Protein AF-A0AAV9VD26-F1 (afdb_monomer_lite)

Sequence (133 aa):
MCPRANNPGLKRYFDVDMMSDLLELQDVMSEESLRNPDIFDADGDICLFVMKKGSASGLTVGRANGIFSYVREYFCNNTHHTSKEWAILNYGCDSRNVCEDNAFFESSDSGFIIIDRNGRIGGLLTGAAGKSA

Organism: NCBI:txid3140254

Secondary structure (DSSP, 8-state):
-------HHHHHHT---TTSS-PPP-EE--HHHHHS--EE-TTS-EEEEEEEEETTTEEEEEEEEEEEEEEE---TTS---EEEEEEEEE----TTS--SS--S--TT-TTPEEE-TTSEEEEE---------

Foldseek 3Di:
DDPDDPDCVVVVQLPPVVVPVDADADAADDLCCLQFPPDADPVRDRWFKKWWQFPPLGIFIWTKDNDWDWDFDDDPVPDTDTDTDIDTATDDDDPPDDDQPNGSDDPRQFQIFMAGSNNHTHDGHHDDDDDDD

Structure (mmCIF, N/CA/C/O backbone):
data_AF-A0AAV9VD26-F1
#
_entry.id   AF-A0AAV9VD26-F1
#
loop_
_atom_site.group_PDB
_atom_site.id
_atom_site.type_symbol
_atom_site.label_atom_id
_atom_site.label_alt_id
_atom_site.label_comp_id
_atom_site.label_asym_id
_atom_site.label_entity_id
_atom_site.label_seq_id
_atom_site.pdbx_PDB_ins_code
_atom_site.Cartn_x
_atom_site.Cartn_y
_atom_site.Cartn_z
_atom_site.occupancy
_atom_site.B_iso_or_equiv
_atom_site.auth_seq_id
_atom_site.auth_comp_id
_atom_site.auth_asym_id
_atom_site.auth_atom_id
_atom_site.pdbx_PDB_model_num
ATOM 1 N N . MET A 1 1 ? -3.084 -32.990 4.018 1.00 30.16 1 MET A N 1
ATOM 2 C CA . MET A 1 1 ? -3.414 -31.714 3.349 1.00 30.16 1 MET A CA 1
ATOM 3 C C . MET A 1 1 ? -4.926 -31.589 3.319 1.00 30.16 1 MET A C 1
ATOM 5 O O . MET A 1 1 ? -5.566 -32.402 2.667 1.00 30.16 1 MET A O 1
ATOM 9 N N . CYS A 1 2 ? -5.498 -30.664 4.089 1.00 26.03 2 CYS A N 1
ATOM 10 C CA . CYS A 1 2 ? -6.931 -30.379 4.023 1.00 26.03 2 CYS A CA 1
ATOM 11 C C . CYS A 1 2 ? -7.192 -29.443 2.833 1.00 26.03 2 CYS A C 1
ATOM 13 O O . CYS A 1 2 ? -6.423 -28.496 2.656 1.00 26.03 2 CYS A O 1
ATOM 15 N N . PRO A 1 3 ? -8.232 -29.675 2.016 1.00 29.66 3 PRO A N 1
ATOM 16 C CA . PRO A 1 3 ? -8.571 -28.763 0.935 1.00 29.66 3 PRO A CA 1
ATOM 17 C C . PRO A 1 3 ? -9.045 -27.441 1.548 1.00 29.66 3 PRO A C 1
ATOM 19 O O . PRO A 1 3 ? -10.004 -27.417 2.321 1.00 29.66 3 PRO A O 1
ATOM 22 N N . ARG A 1 4 ? -8.334 -26.346 1.251 1.00 40.81 4 ARG A N 1
ATOM 23 C CA . ARG A 1 4 ? -8.706 -25.000 1.699 1.00 40.81 4 ARG A CA 1
ATOM 24 C C . ARG A 1 4 ? -10.011 -24.639 0.991 1.00 40.81 4 ARG A C 1
ATOM 26 O O . ARG A 1 4 ? -10.056 -24.568 -0.235 1.00 40.81 4 ARG A O 1
ATOM 33 N N . ALA A 1 5 ? -11.082 -24.535 1.771 1.00 36.66 5 ALA A N 1
ATOM 34 C CA . ALA A 1 5 ? -12.418 -24.252 1.275 1.00 36.66 5 ALA A CA 1
ATOM 35 C C . ALA A 1 5 ? -12.425 -22.947 0.466 1.00 36.66 5 ALA A C 1
ATOM 37 O O . ALA A 1 5 ? -11.761 -21.980 0.844 1.00 36.66 5 ALA A O 1
ATOM 38 N N . ASN A 1 6 ? -13.218 -22.918 -0.613 1.00 43.78 6 ASN A N 1
ATOM 39 C CA . ASN A 1 6 ? -13.690 -21.672 -1.219 1.00 43.78 6 ASN A CA 1
ATOM 40 C C . ASN A 1 6 ? -14.080 -20.719 -0.091 1.00 43.78 6 ASN A C 1
ATOM 42 O O . ASN A 1 6 ? -14.900 -21.097 0.743 1.00 43.78 6 ASN A O 1
ATOM 46 N N . ASN A 1 7 ? -13.461 -19.540 -0.036 1.00 44.03 7 ASN A N 1
ATOM 47 C CA . ASN A 1 7 ? -13.562 -18.654 1.116 1.00 44.03 7 ASN A CA 1
ATOM 48 C C . ASN A 1 7 ? -14.560 -17.517 0.823 1.00 44.03 7 ASN A C 1
ATOM 50 O O . ASN A 1 7 ? -14.164 -16.455 0.335 1.00 44.03 7 ASN A O 1
ATOM 54 N N . PRO A 1 8 ? -15.874 -17.709 1.068 1.00 40.28 8 PRO A N 1
ATOM 55 C CA . PRO A 1 8 ? -16.907 -16.711 0.778 1.00 40.28 8 PRO A CA 1
ATOM 56 C C . PRO A 1 8 ? -16.751 -15.417 1.593 1.00 40.28 8 PRO A C 1
ATOM 58 O O . PRO A 1 8 ? -17.408 -14.427 1.276 1.00 40.28 8 PRO A O 1
ATOM 61 N N . GLY A 1 9 ? -15.885 -15.402 2.615 1.00 39.47 9 GLY A N 1
ATOM 62 C CA . GLY A 1 9 ? -15.574 -14.213 3.409 1.00 39.47 9 GLY A CA 1
ATOM 63 C C . GLY A 1 9 ? -14.919 -13.090 2.601 1.00 39.47 9 GLY A C 1
ATOM 64 O O . GLY A 1 9 ? -15.234 -11.927 2.832 1.00 39.47 9 GLY A O 1
ATOM 65 N N . LEU A 1 10 ? -14.099 -13.419 1.593 1.00 44.16 10 LEU A N 1
ATOM 66 C CA . LEU A 1 10 ? -13.410 -12.413 0.772 1.00 44.16 10 LEU A CA 1
ATOM 67 C C . LEU A 1 10 ? -14.389 -11.581 -0.064 1.00 44.16 10 LEU A C 1
ATOM 69 O O . LEU A 1 10 ? -14.268 -10.362 -0.142 1.00 44.16 10 LEU A O 1
ATOM 73 N N . LYS A 1 11 ? -15.405 -12.246 -0.630 1.00 42.41 11 LYS A N 1
ATOM 74 C CA . LYS A 1 11 ? -16.462 -11.601 -1.420 1.00 42.41 11 LYS A CA 1
ATOM 75 C C . LYS A 1 11 ? -17.297 -10.618 -0.599 1.00 42.41 11 LYS A C 1
ATOM 77 O O . LYS A 1 11 ? -17.760 -9.637 -1.150 1.00 42.41 11 LYS A O 1
ATOM 82 N N . ARG A 1 12 ? -17.479 -10.878 0.700 1.00 45.56 12 ARG A N 1
ATOM 83 C CA . ARG A 1 12 ? -18.220 -9.988 1.610 1.00 45.56 12 ARG A CA 1
ATOM 84 C C . ARG A 1 12 ? -17.366 -8.855 2.170 1.00 45.56 12 ARG A C 1
ATOM 86 O O . ARG A 1 12 ? -17.898 -7.809 2.512 1.00 45.56 12 ARG A O 1
ATOM 93 N N . TYR A 1 13 ? -16.058 -9.069 2.306 1.00 49.84 13 TYR A N 1
ATOM 94 C CA . TYR A 1 13 ? -15.153 -8.076 2.883 1.00 49.84 13 TYR A CA 1
ATOM 95 C C . TYR A 1 13 ? -14.859 -6.912 1.924 1.00 49.84 13 TYR A C 1
ATOM 97 O O . TYR A 1 13 ? -14.684 -5.777 2.367 1.00 49.84 13 TYR A O 1
ATOM 105 N N . PHE A 1 14 ? -14.857 -7.201 0.622 1.00 53.97 14 PHE A N 1
ATOM 106 C CA . PHE A 1 14 ? -14.720 -6.228 -0.462 1.00 53.97 14 PHE A CA 1
ATOM 107 C C . PHE A 1 14 ? -16.008 -6.083 -1.272 1.00 53.97 14 PHE A C 1
ATOM 109 O O . PHE A 1 14 ? -15.941 -5.778 -2.460 1.00 53.97 14 PHE A O 1
ATOM 116 N N . ASP A 1 15 ? -17.171 -6.254 -0.635 1.00 47.88 15 ASP A N 1
ATOM 117 C CA . ASP A 1 15 ? -18.474 -5.846 -1.188 1.00 47.88 15 ASP A CA 1
ATOM 118 C C . ASP A 1 15 ? -18.562 -4.300 -1.170 1.00 47.88 15 ASP A C 1
ATOM 120 O O . ASP A 1 15 ? -19.487 -3.683 -0.652 1.00 47.88 15 ASP A O 1
ATOM 124 N N . VAL A 1 16 ? -17.498 -3.654 -1.658 1.00 49.88 16 VAL A N 1
ATOM 125 C CA . VAL A 1 16 ? -17.544 -2.312 -2.216 1.00 49.88 16 VAL A CA 1
ATOM 126 C C . VAL A 1 16 ? -18.570 -2.416 -3.326 1.00 49.88 16 VAL A C 1
ATOM 128 O O . VAL A 1 16 ? -18.506 -3.376 -4.091 1.00 49.88 16 VAL A O 1
ATOM 131 N N . ASP A 1 17 ? -19.520 -1.488 -3.373 1.00 42.62 17 ASP A N 1
ATOM 132 C CA . ASP A 1 17 ? -20.603 -1.470 -4.350 1.00 42.62 17 ASP A CA 1
ATOM 133 C C . ASP A 1 17 ? -20.045 -1.504 -5.784 1.00 42.62 17 ASP A C 1
ATOM 135 O O . ASP A 1 17 ? -19.850 -0.479 -6.432 1.00 42.62 17 ASP A O 1
ATOM 139 N N . MET A 1 18 ? -19.758 -2.711 -6.286 1.00 47.56 18 MET A N 1
ATOM 140 C CA . MET A 1 18 ? -19.232 -2.967 -7.625 1.00 47.56 18 MET A CA 1
ATOM 141 C C . MET A 1 18 ? -20.294 -2.674 -8.695 1.00 47.56 18 MET A C 1
ATOM 143 O O . MET A 1 18 ? -20.081 -2.959 -9.869 1.00 47.56 18 MET A O 1
ATOM 147 N N . MET A 1 19 ? -21.453 -2.117 -8.318 1.00 40.88 19 MET A N 1
ATOM 148 C CA . MET A 1 19 ? -22.384 -1.509 -9.265 1.00 40.88 19 MET A CA 1
ATOM 149 C C . MET A 1 19 ? -21.862 -0.164 -9.791 1.00 40.88 19 MET A C 1
ATOM 151 O O . MET A 1 19 ? -22.273 0.261 -10.871 1.00 40.88 19 MET A O 1
ATOM 155 N N . SER A 1 20 ? -20.902 0.460 -9.103 1.00 48.25 20 SER A N 1
ATOM 156 C CA . SER A 1 20 ? -20.020 1.474 -9.676 1.00 48.25 20 SER A CA 1
ATOM 157 C C . SER A 1 20 ? -18.575 0.983 -9.591 1.00 48.25 20 SER A C 1
ATOM 159 O O . SER A 1 20 ? -18.050 0.809 -8.499 1.00 48.25 20 SER A O 1
ATOM 161 N N . ASP A 1 21 ? -17.890 0.801 -10.725 1.00 62.78 21 ASP A N 1
ATOM 162 C CA . ASP A 1 21 ? -16.464 0.407 -10.817 1.00 62.78 21 ASP A CA 1
ATOM 163 C C . ASP A 1 21 ? -15.470 1.446 -10.227 1.00 62.78 21 ASP A C 1
ATOM 165 O O . ASP A 1 21 ? -14.285 1.491 -10.588 1.00 62.78 21 ASP A O 1
ATOM 169 N N . LEU A 1 22 ? -15.952 2.336 -9.361 1.00 73.56 22 LEU A N 1
ATOM 170 C CA . LEU A 1 22 ? -15.270 3.500 -8.830 1.00 73.56 22 LEU A CA 1
ATOM 171 C C . LEU A 1 22 ? -15.362 3.484 -7.306 1.00 73.56 22 LEU A C 1
ATOM 173 O O . LEU A 1 22 ? -16.444 3.553 -6.734 1.00 73.56 22 LEU A O 1
ATOM 177 N N . LEU A 1 23 ? -14.198 3.449 -6.663 1.00 81.25 23 LEU A N 1
ATOM 178 C CA . LEU A 1 23 ? -14.055 3.738 -5.244 1.00 81.25 23 LEU A CA 1
ATOM 179 C C . LEU A 1 23 ? -13.495 5.153 -5.106 1.00 81.25 23 LEU A C 1
ATOM 181 O O . LEU A 1 23 ? -12.426 5.457 -5.638 1.00 81.25 23 LEU A O 1
ATOM 185 N N . GLU A 1 24 ? -14.225 6.016 -4.410 1.00 86.94 24 GLU A N 1
ATOM 186 C CA . GLU A 1 24 ? -13.779 7.377 -4.129 1.00 86.94 24 GLU A CA 1
ATOM 187 C C . GLU A 1 24 ? -12.666 7.374 -3.071 1.00 86.94 24 GLU A C 1
ATOM 189 O O . GLU A 1 24 ? -12.728 6.633 -2.088 1.00 86.94 24 GLU A O 1
ATOM 194 N N . LEU A 1 25 ? -11.643 8.206 -3.281 1.00 90.31 25 LEU A N 1
ATOM 195 C CA . LEU A 1 25 ? -10.573 8.410 -2.308 1.00 90.31 25 LEU A CA 1
ATOM 196 C C . LEU A 1 25 ? -11.035 9.411 -1.255 1.00 90.31 25 LEU A C 1
ATOM 198 O O . LEU A 1 25 ? -11.355 10.548 -1.591 1.00 90.31 25 LEU A O 1
ATOM 202 N N . GLN A 1 26 ? -11.056 8.986 0.003 1.00 88.94 26 GLN A N 1
ATOM 203 C CA . GLN A 1 26 ? -11.689 9.751 1.080 1.00 88.94 26 GLN A CA 1
ATOM 204 C C . GLN A 1 26 ? -10.675 10.426 2.010 1.00 88.94 26 GLN A C 1
ATOM 206 O O . GLN A 1 26 ? -10.932 11.520 2.502 1.00 88.94 26 GLN A O 1
ATOM 211 N N . ASP A 1 27 ? -9.534 9.780 2.281 1.00 92.56 27 ASP A N 1
ATOM 212 C CA . ASP A 1 27 ? -8.569 10.255 3.286 1.00 92.56 27 ASP A CA 1
ATOM 213 C C . ASP A 1 27 ? -7.182 9.597 3.125 1.00 92.56 27 ASP A C 1
ATOM 215 O O . ASP A 1 27 ? -6.948 8.823 2.197 1.00 92.56 27 ASP A O 1
ATOM 219 N N . VAL A 1 28 ? -6.262 9.867 4.050 1.00 92.06 28 VAL A N 1
ATOM 220 C CA . VAL A 1 28 ? -4.967 9.199 4.225 1.00 92.06 28 VAL A CA 1
ATOM 221 C C . VAL A 1 28 ? -5.009 8.335 5.488 1.00 92.06 28 VAL A C 1
ATOM 223 O O . VAL A 1 28 ? -5.530 8.732 6.529 1.00 92.06 28 VAL A O 1
ATOM 226 N N . MET A 1 29 ? -4.442 7.132 5.426 1.00 89.88 29 MET A N 1
ATOM 227 C CA . MET A 1 29 ? -4.320 6.266 6.595 1.00 89.88 29 MET A CA 1
ATOM 228 C C . MET A 1 29 ? -3.397 6.885 7.648 1.00 89.88 29 MET A C 1
ATOM 230 O O . MET A 1 29 ? -2.280 7.308 7.345 1.00 89.88 29 MET A O 1
ATOM 234 N N . SER A 1 30 ? -3.829 6.880 8.912 1.00 88.31 30 SER A N 1
ATOM 235 C CA . SER A 1 30 ? -2.963 7.302 10.012 1.00 88.31 30 SER A CA 1
ATOM 236 C C . SER A 1 30 ? -1.832 6.296 10.242 1.00 88.31 30 SER A C 1
ATOM 238 O O . SER A 1 30 ? -1.993 5.091 10.035 1.00 88.31 30 SER A O 1
ATOM 240 N N . GLU A 1 31 ? -0.689 6.775 10.741 1.00 84.81 31 GLU A N 1
ATOM 241 C CA . GLU A 1 31 ? 0.423 5.899 11.135 1.00 84.81 31 GLU A CA 1
ATOM 242 C C . GLU A 1 31 ? -0.010 4.864 12.184 1.00 84.81 31 GLU A C 1
ATOM 244 O O . GLU A 1 31 ? 0.440 3.723 12.147 1.00 84.81 31 GLU A O 1
ATOM 249 N N . GLU A 1 32 ? -0.924 5.233 13.081 1.00 85.50 32 GLU A N 1
ATOM 250 C CA . GLU A 1 32 ? -1.509 4.312 14.054 1.00 85.50 32 GLU A CA 1
ATOM 251 C C . GLU A 1 32 ? -2.310 3.192 13.379 1.00 85.50 32 GLU A C 1
ATOM 253 O O . GLU A 1 32 ? -2.111 2.030 13.724 1.00 85.50 32 GLU A O 1
ATOM 258 N N . SER A 1 33 ? -3.134 3.515 12.375 1.00 82.94 33 SER A N 1
ATOM 259 C CA . SER A 1 33 ? -3.918 2.520 11.623 1.00 82.94 33 SER A CA 1
ATOM 260 C C . SER A 1 33 ? -3.023 1.544 10.859 1.00 82.94 33 SER A C 1
ATOM 262 O O . SER A 1 33 ? -3.335 0.364 10.741 1.00 82.94 33 SER A O 1
ATOM 264 N N . LEU A 1 34 ? -1.897 2.034 10.333 1.00 83.12 34 LEU A N 1
ATOM 265 C CA . LEU A 1 34 ? -0.926 1.205 9.620 1.00 83.12 34 LEU A CA 1
ATOM 266 C C . LEU A 1 34 ? -0.133 0.287 10.573 1.00 83.12 34 LEU A C 1
ATOM 268 O O . LEU A 1 34 ? 0.227 -0.826 10.194 1.00 83.12 34 LEU A O 1
ATOM 272 N N . ARG A 1 35 ? 0.143 0.737 11.808 1.00 82.38 35 ARG A N 1
ATOM 273 C CA . ARG A 1 35 ? 0.856 -0.048 12.839 1.00 82.38 35 ARG A CA 1
ATOM 274 C C . ARG A 1 35 ? -0.036 -1.056 13.549 1.00 82.38 35 ARG A C 1
ATOM 276 O O . ARG A 1 35 ? 0.441 -2.130 13.902 1.00 82.38 35 ARG A O 1
ATOM 283 N N . ASN A 1 36 ? -1.296 -0.694 13.764 1.00 83.44 36 ASN A N 1
ATOM 284 C CA . ASN A 1 36 ? -2.263 -1.464 14.533 1.00 83.44 36 ASN A CA 1
ATOM 285 C C . ASN A 1 36 ? -3.502 -1.749 13.670 1.00 83.44 36 ASN A C 1
ATOM 287 O O . ASN A 1 36 ? -4.543 -1.123 13.881 1.00 83.44 36 ASN A O 1
ATOM 291 N N . PRO A 1 37 ? -3.408 -2.668 12.690 1.00 81.00 37 PRO A N 1
ATOM 292 C CA . PRO A 1 37 ? -4.590 -3.108 11.968 1.00 81.00 37 PRO A CA 1
ATOM 293 C C . PRO A 1 37 ? -5.593 -3.740 12.940 1.00 81.00 37 PRO A C 1
ATOM 295 O O . PRO A 1 37 ? -5.213 -4.478 13.848 1.00 81.00 37 PRO A O 1
ATOM 298 N N . ASP A 1 38 ? -6.877 -3.483 12.727 1.00 78.12 38 ASP A N 1
ATOM 299 C CA . ASP A 1 38 ? -7.996 -4.006 13.519 1.00 78.12 38 ASP A CA 1
ATOM 300 C C . ASP A 1 38 ? -8.755 -5.135 12.800 1.00 78.12 38 ASP A C 1
ATOM 302 O O . ASP A 1 38 ? -9.802 -5.599 13.254 1.00 78.12 38 ASP A O 1
ATOM 306 N N . ILE A 1 39 ? -8.219 -5.588 11.666 1.00 78.44 39 ILE A N 1
ATOM 307 C CA . ILE A 1 39 ? -8.837 -6.570 10.782 1.00 78.44 39 ILE A CA 1
ATOM 308 C C . ILE A 1 39 ? -8.103 -7.901 10.898 1.00 78.44 39 ILE A C 1
ATOM 310 O O . ILE A 1 39 ? -6.875 -7.951 10.937 1.00 78.44 39 ILE A O 1
ATOM 314 N N . PHE A 1 40 ? -8.870 -8.987 10.894 1.00 80.06 40 PHE A N 1
ATOM 315 C CA . PHE A 1 40 ? -8.361 -10.351 10.920 1.00 80.06 40 PHE A CA 1
ATOM 316 C C . PHE A 1 40 ? -8.544 -11.015 9.557 1.00 80.06 40 PHE A C 1
ATOM 318 O O . PHE A 1 40 ? -9.578 -10.830 8.906 1.00 80.06 40 PHE A O 1
ATOM 325 N N . ASP A 1 41 ? -7.553 -11.789 9.125 1.00 73.12 41 ASP A N 1
ATOM 326 C CA . ASP A 1 41 ? -7.697 -12.643 7.952 1.00 73.12 41 ASP A CA 1
ATOM 327 C C . ASP A 1 41 ? -8.432 -13.951 8.286 1.00 73.12 41 ASP A C 1
ATOM 329 O O . ASP A 1 41 ? -8.913 -14.178 9.398 1.00 73.12 41 ASP A O 1
ATOM 333 N N . ALA A 1 42 ? -8.546 -14.824 7.287 1.00 72.00 42 ALA A N 1
ATOM 334 C CA . ALA A 1 42 ? -9.226 -16.106 7.424 1.00 72.00 42 ALA A CA 1
ATOM 335 C C . ALA A 1 42 ? -8.554 -17.075 8.410 1.00 72.00 42 ALA A C 1
ATOM 337 O O . ALA A 1 42 ? -9.219 -17.996 8.884 1.00 72.00 42 ALA A O 1
ATOM 338 N N . ASP A 1 43 ? -7.266 -16.884 8.694 1.00 73.94 43 ASP A N 1
ATOM 339 C CA . ASP A 1 43 ? -6.509 -17.694 9.645 1.00 73.94 43 ASP A CA 1
ATOM 340 C C . ASP A 1 43 ? -6.555 -17.083 11.063 1.00 73.94 43 ASP A C 1
ATOM 342 O O . ASP A 1 43 ? -6.070 -17.690 12.016 1.00 73.94 43 ASP A O 1
ATOM 346 N N . GLY A 1 44 ? -7.207 -15.922 11.226 1.00 73.88 44 GLY A N 1
ATOM 347 C CA . GLY A 1 44 ? -7.331 -15.215 12.498 1.00 73.88 44 GLY A CA 1
ATOM 348 C C . GLY A 1 44 ? -6.122 -14.343 12.827 1.00 73.88 44 GLY A C 1
ATOM 349 O O . GLY A 1 44 ? -5.993 -13.900 13.969 1.00 73.88 44 GLY A O 1
ATOM 350 N N . ASP A 1 45 ? -5.251 -14.071 11.853 1.00 78.88 45 ASP A N 1
ATOM 351 C CA . ASP A 1 45 ? -4.129 -13.163 12.042 1.00 78.88 45 ASP A CA 1
ATOM 352 C C . ASP A 1 45 ? -4.547 -11.715 11.793 1.00 78.88 45 ASP A C 1
ATOM 354 O O . ASP A 1 45 ? -5.238 -11.408 10.818 1.00 78.88 45 ASP A O 1
ATOM 358 N N . ILE A 1 46 ? -4.030 -10.799 12.615 1.00 79.94 46 ILE A N 1
ATOM 359 C CA . ILE A 1 46 ? -4.147 -9.364 12.355 1.00 79.94 46 ILE A CA 1
ATOM 360 C C . ILE A 1 46 ? -3.473 -9.035 11.013 1.00 79.94 46 ILE A C 1
ATOM 362 O O . ILE A 1 46 ? -2.328 -9.423 10.732 1.00 79.94 46 ILE A O 1
ATOM 366 N N . CYS A 1 47 ? -4.195 -8.319 10.160 1.00 79.81 47 CYS A N 1
ATOM 367 C CA . CYS A 1 47 ? -3.771 -7.986 8.815 1.00 79.81 47 CYS A CA 1
ATOM 368 C C . CYS A 1 47 ? -4.339 -6.637 8.375 1.00 79.81 47 CYS A C 1
ATOM 370 O O . CYS A 1 47 ? -5.429 -6.238 8.775 1.00 79.81 47 CYS A O 1
ATOM 372 N N . LEU A 1 48 ? -3.601 -5.937 7.517 1.00 87.12 48 LEU A N 1
ATOM 373 C CA . LEU A 1 48 ? -4.124 -4.779 6.815 1.00 87.12 48 LEU A CA 1
ATOM 374 C C . LEU A 1 48 ? -4.311 -5.140 5.347 1.00 87.12 48 LEU A C 1
ATOM 376 O O . LEU A 1 48 ? -3.342 -5.406 4.634 1.00 87.12 48 LEU A O 1
ATOM 380 N N . PHE A 1 49 ? -5.566 -5.170 4.911 1.00 87.12 49 PHE A N 1
ATOM 381 C CA . PHE A 1 49 ? -5.885 -5.352 3.507 1.00 87.12 49 PHE A CA 1
ATOM 382 C C . PHE A 1 49 ? -5.762 -4.047 2.743 1.00 87.12 49 PHE A C 1
ATOM 384 O O . PHE A 1 49 ? -6.353 -3.033 3.118 1.00 87.12 49 PHE A O 1
ATOM 391 N N . VAL A 1 50 ? -5.042 -4.118 1.634 1.00 88.94 50 VAL A N 1
ATOM 392 C CA . VAL A 1 50 ? -4.856 -3.006 0.716 1.00 88.94 50 VAL A CA 1
ATOM 393 C C . VAL A 1 50 ? -5.138 -3.412 -0.710 1.00 88.94 50 VAL A C 1
ATOM 395 O O . VAL A 1 50 ? -5.095 -4.587 -1.065 1.00 88.94 50 VAL A O 1
ATOM 398 N N . MET A 1 51 ? -5.416 -2.421 -1.538 1.00 89.88 51 MET A N 1
ATOM 399 C CA . MET A 1 51 ? -5.771 -2.596 -2.930 1.00 89.88 51 MET A CA 1
ATOM 400 C C . MET A 1 51 ? -5.057 -1.561 -3.787 1.00 89.88 51 MET A C 1
ATOM 402 O O . MET A 1 51 ? -4.732 -0.462 -3.331 1.00 89.88 51 MET A O 1
ATOM 406 N N . LYS A 1 52 ? -4.863 -1.906 -5.055 1.00 88.25 52 LYS A N 1
ATOM 407 C CA . LYS A 1 52 ? -4.555 -0.948 -6.117 1.00 88.25 52 LYS A CA 1
ATOM 408 C C . LYS A 1 52 ? -5.217 -1.376 -7.414 1.00 88.25 52 LYS A C 1
ATOM 410 O O . LYS A 1 52 ? -5.502 -2.554 -7.594 1.00 88.25 52 LYS A O 1
ATOM 415 N N . LYS A 1 53 ? -5.393 -0.435 -8.337 1.00 86.00 53 LYS A N 1
ATOM 416 C CA . LYS A 1 53 ? -5.802 -0.718 -9.717 1.00 86.00 53 LYS A CA 1
ATOM 417 C C . LYS A 1 53 ? -4.667 -0.333 -10.658 1.00 86.00 53 LYS A C 1
ATOM 419 O O . LYS A 1 53 ? -4.610 0.812 -11.088 1.00 86.00 53 LYS A O 1
ATOM 424 N N . GLY A 1 54 ? -3.749 -1.266 -10.901 1.00 77.00 54 GLY A N 1
ATOM 425 C CA . GLY A 1 54 ? -2.628 -1.089 -11.824 1.00 77.00 54 GLY A CA 1
ATOM 426 C C . GLY A 1 54 ? -3.085 -1.082 -13.283 1.00 77.00 54 GLY A C 1
ATOM 427 O O . GLY A 1 54 ? -4.123 -1.657 -13.619 1.00 77.00 54 GLY A O 1
ATOM 428 N N . SER A 1 55 ? -2.312 -0.445 -14.163 1.00 74.31 55 SER A N 1
ATOM 429 C CA . SER A 1 55 ? -2.591 -0.446 -15.606 1.00 74.31 55 SER A CA 1
ATOM 430 C C . SER A 1 55 ? -2.351 -1.811 -16.245 1.00 74.31 55 SER A C 1
ATOM 432 O O . SER A 1 55 ? -3.051 -2.155 -17.192 1.00 74.31 55 SER A O 1
ATOM 434 N N . ALA A 1 56 ? -1.374 -2.569 -15.737 1.00 70.69 56 ALA A N 1
ATOM 435 C CA . ALA A 1 56 ? -1.029 -3.896 -16.243 1.00 70.69 56 ALA A CA 1
ATOM 436 C C . ALA A 1 56 ? -1.697 -5.013 -15.424 1.00 70.69 56 ALA A C 1
ATOM 438 O O . ALA A 1 56 ? -2.360 -5.880 -15.983 1.00 70.69 56 ALA A O 1
ATOM 439 N N . SER A 1 57 ? -1.625 -4.920 -14.095 1.00 69.50 57 SER A N 1
ATOM 440 C CA . SER A 1 57 ? -2.141 -5.942 -13.172 1.00 69.50 57 SER A CA 1
ATOM 441 C C . SER A 1 57 ? -3.642 -5.845 -12.865 1.00 69.50 57 SER A C 1
ATOM 443 O O . SER A 1 57 ? -4.208 -6.744 -12.243 1.00 69.50 57 SER A O 1
ATOM 445 N N . GLY A 1 58 ? -4.312 -4.759 -13.266 1.00 78.38 58 GLY A N 1
ATOM 446 C CA . GLY A 1 58 ? -5.707 -4.515 -12.902 1.00 78.38 58 GLY A CA 1
ATOM 447 C C . GLY A 1 58 ? -5.895 -4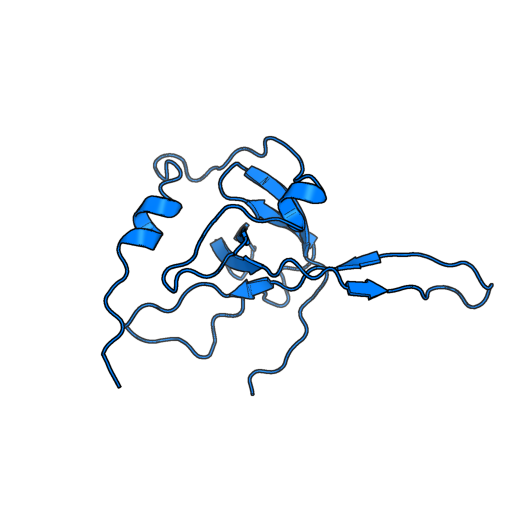.309 -11.393 1.00 78.38 58 GLY A C 1
ATOM 448 O O . GLY A 1 58 ? -5.014 -3.786 -10.708 1.00 78.38 58 GLY A O 1
ATOM 449 N N . LEU A 1 59 ? -7.071 -4.668 -10.868 1.00 83.50 59 LEU A N 1
ATOM 450 C CA . LEU A 1 59 ? -7.345 -4.597 -9.430 1.00 83.50 59 LEU A CA 1
ATOM 451 C C . LEU A 1 59 ? -6.622 -5.740 -8.706 1.00 83.50 59 LEU A C 1
ATOM 453 O O . LEU A 1 59 ? -6.988 -6.902 -8.867 1.00 83.50 59 LEU A O 1
ATOM 457 N N . THR A 1 60 ? -5.645 -5.407 -7.866 1.00 83.81 60 THR A N 1
ATOM 458 C CA . THR A 1 60 ? -4.957 -6.365 -6.995 1.00 83.81 60 THR A CA 1
ATOM 459 C C . THR A 1 60 ? -5.26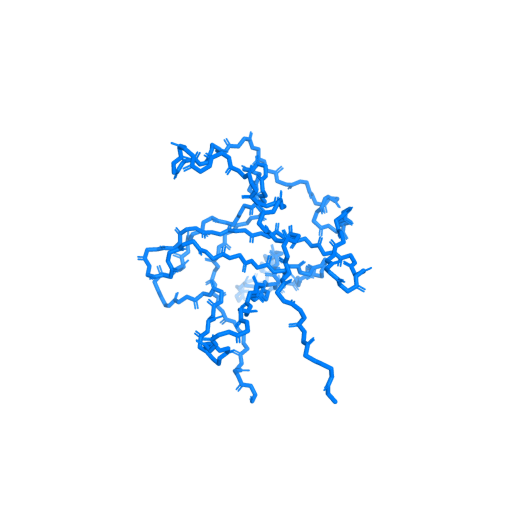0 -6.072 -5.536 1.00 83.81 60 THR A C 1
ATOM 461 O O . THR A 1 60 ? -5.341 -4.912 -5.127 1.00 83.81 60 THR A O 1
ATOM 464 N N . VAL A 1 61 ? -5.395 -7.133 -4.742 1.00 85.31 61 VAL A N 1
ATOM 465 C CA . VAL A 1 61 ? -5.563 -7.066 -3.287 1.00 85.31 61 VAL A CA 1
ATOM 466 C C . VAL A 1 61 ? -4.327 -7.667 -2.630 1.00 85.31 61 VAL A C 1
ATOM 468 O O . VAL A 1 61 ? -3.790 -8.680 -3.077 1.00 85.31 61 VAL A O 1
ATOM 471 N N . GLY A 1 62 ? -3.847 -7.016 -1.581 1.00 85.19 62 GLY A N 1
ATOM 472 C CA . GLY A 1 62 ? -2.672 -7.418 -0.832 1.00 85.19 62 GLY A CA 1
ATOM 473 C C . GLY A 1 62 ? -2.927 -7.437 0.667 1.00 85.19 62 GLY A C 1
ATOM 474 O O . GLY A 1 62 ? -3.757 -6.689 1.185 1.00 85.19 62 GLY A O 1
ATOM 475 N N . ARG A 1 63 ? -2.186 -8.296 1.364 1.00 85.69 63 ARG A N 1
ATOM 476 C CA . ARG A 1 63 ? -2.024 -8.281 2.814 1.00 85.69 63 ARG A CA 1
ATOM 477 C C . ARG A 1 63 ? -0.719 -7.582 3.112 1.00 85.69 63 ARG A C 1
ATOM 479 O O . ARG A 1 63 ? 0.349 -7.999 2.669 1.00 85.69 63 ARG A O 1
ATOM 486 N N . ALA A 1 64 ? -0.812 -6.533 3.893 1.00 84.25 64 ALA A N 1
ATOM 487 C CA . ALA A 1 64 ? 0.302 -5.660 4.117 1.00 84.25 64 ALA A CA 1
ATOM 488 C C . ALA A 1 64 ? 0.656 -5.673 5.611 1.00 84.25 64 ALA A C 1
ATOM 490 O O . ALA A 1 64 ? -0.217 -5.733 6.483 1.00 84.25 64 ALA A O 1
ATOM 491 N N . ASN A 1 65 ? 1.953 -5.780 5.910 1.00 71.44 65 ASN A N 1
ATOM 492 C CA . ASN A 1 65 ? 2.444 -6.068 7.260 1.00 71.44 65 ASN A CA 1
ATOM 493 C C . ASN A 1 65 ? 2.639 -4.784 8.086 1.00 71.44 65 ASN A C 1
ATOM 495 O O . ASN A 1 65 ? 3.047 -3.764 7.561 1.00 71.44 65 ASN A O 1
ATOM 499 N N . GLY A 1 66 ? 2.413 -4.802 9.400 1.00 64.50 66 GLY A N 1
ATOM 500 C CA . GLY A 1 66 ? 2.588 -3.596 10.237 1.00 64.50 66 GLY A CA 1
ATOM 501 C C . GLY A 1 66 ? 4.046 -3.129 10.418 1.00 64.50 66 GLY A C 1
ATOM 502 O O . GLY A 1 66 ? 4.318 -2.230 11.216 1.00 64.50 66 GLY A O 1
ATOM 503 N N . ILE A 1 67 ? 5.009 -3.761 9.735 1.00 62.59 67 ILE A N 1
ATOM 504 C CA . ILE A 1 67 ? 6.439 -3.502 9.905 1.00 62.59 67 ILE A CA 1
ATOM 505 C C . ILE A 1 67 ? 6.885 -2.492 8.849 1.00 62.59 67 ILE A C 1
ATOM 507 O O . ILE A 1 67 ? 7.116 -2.840 7.694 1.00 62.59 67 ILE A O 1
ATOM 511 N N . PHE A 1 68 ? 7.051 -1.243 9.277 1.00 69.31 68 PHE A N 1
ATOM 512 C CA . PHE A 1 68 ? 7.717 -0.227 8.472 1.00 69.31 68 PHE A CA 1
ATOM 513 C C . PHE A 1 68 ? 9.227 -0.458 8.449 1.00 69.31 68 PHE A C 1
ATOM 515 O O . PHE A 1 68 ? 9.867 -0.481 9.505 1.00 69.31 68 PHE A O 1
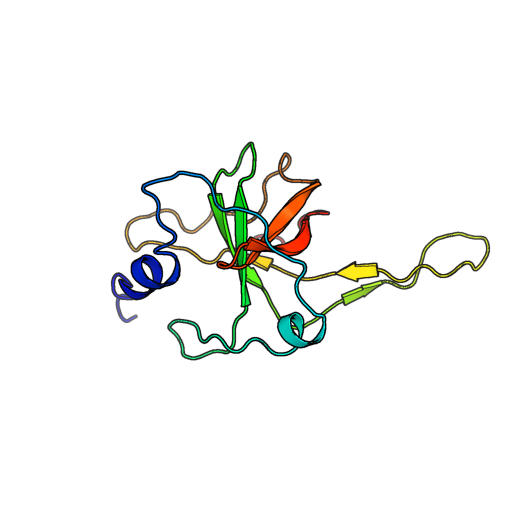ATOM 522 N N . SER A 1 69 ? 9.807 -0.566 7.256 1.00 63.25 69 SER A N 1
ATOM 523 C CA . SER A 1 69 ? 11.252 -0.437 7.079 1.00 63.25 69 SER A CA 1
ATOM 524 C C . SER A 1 69 ? 11.619 1.044 7.046 1.00 63.25 69 SER A C 1
ATOM 526 O O . SER A 1 69 ? 10.960 1.841 6.376 1.00 63.25 69 SER A O 1
ATOM 528 N N . TYR A 1 70 ? 12.659 1.414 7.789 1.00 67.75 70 TYR A N 1
ATOM 529 C CA . TYR A 1 70 ? 13.223 2.758 7.767 1.00 67.75 70 TYR A CA 1
ATOM 530 C C . TYR A 1 70 ? 14.551 2.715 7.031 1.00 67.75 70 TYR A C 1
ATOM 532 O O . TYR A 1 70 ? 15.530 2.199 7.572 1.00 67.75 70 TYR A O 1
ATOM 540 N N . VAL A 1 71 ? 14.612 3.301 5.840 1.00 64.19 71 VAL A N 1
ATOM 541 C CA . VAL A 1 71 ? 15.898 3.527 5.173 1.00 64.19 71 VAL A CA 1
ATOM 542 C C . VAL A 1 71 ? 16.384 4.924 5.547 1.00 64.19 71 VAL A C 1
ATOM 544 O O . VAL A 1 71 ? 15.650 5.904 5.411 1.00 64.19 71 VAL A O 1
ATOM 547 N N . ARG A 1 72 ? 17.611 5.013 6.073 1.00 60.91 72 ARG A N 1
ATOM 548 C CA . ARG A 1 72 ? 18.272 6.261 6.489 1.00 60.91 72 ARG A CA 1
ATOM 549 C C . ARG A 1 72 ? 19.566 6.467 5.707 1.00 60.91 72 ARG A C 1
ATOM 551 O O . ARG A 1 72 ? 20.632 6.381 6.303 1.00 60.91 72 ARG A O 1
ATOM 558 N N . GLU A 1 73 ? 19.526 6.713 4.401 1.00 63.38 73 GLU A N 1
ATOM 559 C CA . GLU A 1 73 ? 20.794 6.887 3.677 1.00 63.38 73 GLU A CA 1
ATOM 560 C C . GLU A 1 73 ? 20.634 7.496 2.288 1.00 63.38 73 GLU A C 1
ATOM 562 O O . GLU A 1 73 ? 20.367 6.762 1.351 1.00 63.38 73 GLU A O 1
ATOM 567 N N . TYR A 1 74 ? 20.834 8.807 2.111 1.00 54.38 74 TYR A N 1
ATOM 568 C CA . TYR A 1 74 ? 20.916 9.388 0.766 1.00 54.38 74 TYR A CA 1
ATOM 569 C C . TYR A 1 74 ? 21.744 10.666 0.812 1.00 54.38 74 TYR A C 1
ATOM 571 O O . TYR A 1 74 ? 21.379 11.571 1.539 1.00 54.38 74 TYR A O 1
ATOM 579 N N . PHE A 1 75 ? 22.795 10.734 -0.007 1.00 60.44 75 PHE A N 1
ATOM 580 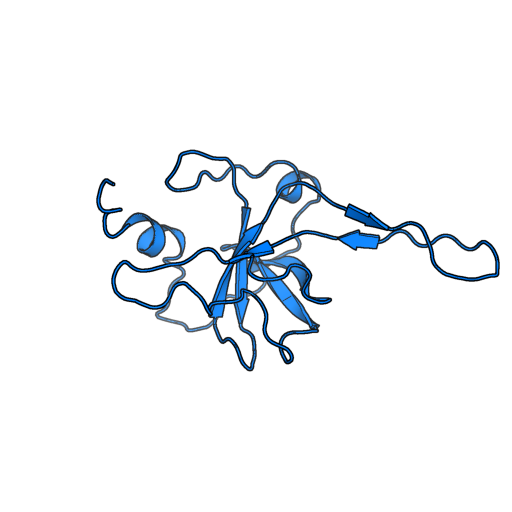C CA . PHE A 1 75 ? 23.708 11.858 -0.266 1.00 60.44 75 PHE A CA 1
ATOM 581 C C . PHE A 1 75 ? 25.076 11.780 0.428 1.00 60.44 75 PHE A C 1
ATOM 583 O O . PHE A 1 75 ? 25.220 11.750 1.646 1.00 60.44 75 PHE A O 1
ATOM 590 N N . CYS A 1 76 ? 26.121 11.859 -0.402 1.00 67.38 76 CYS A N 1
ATOM 591 C CA . CYS A 1 76 ? 27.539 11.900 -0.024 1.00 67.38 76 CYS A CA 1
ATOM 592 C C . CYS A 1 76 ? 27.904 13.105 0.867 1.00 67.38 76 CYS A C 1
ATOM 594 O O . CYS A 1 76 ? 29.043 13.234 1.302 1.00 67.38 76 CYS A O 1
ATOM 596 N N . ASN A 1 77 ? 26.956 14.019 1.087 1.00 78.62 77 ASN A N 1
ATOM 597 C CA . ASN A 1 77 ? 27.105 15.261 1.837 1.00 78.62 77 ASN A CA 1
ATOM 598 C C . ASN A 1 77 ? 26.628 15.143 3.302 1.00 78.62 77 ASN A C 1
ATOM 600 O O . ASN A 1 77 ? 26.402 16.172 3.933 1.00 78.62 77 ASN A O 1
ATOM 604 N N . ASN A 1 78 ? 26.451 13.926 3.834 1.00 68.19 78 ASN A N 1
ATOM 605 C CA . ASN A 1 78 ? 25.926 13.658 5.184 1.00 68.19 78 ASN A CA 1
ATOM 606 C C . ASN A 1 78 ? 24.503 14.193 5.444 1.00 68.19 78 ASN A C 1
ATOM 608 O O . ASN A 1 78 ? 24.106 14.373 6.596 1.00 68.19 78 ASN A O 1
ATOM 612 N N . THR A 1 79 ? 23.713 14.449 4.399 1.00 71.38 79 THR A N 1
ATOM 613 C CA . THR A 1 79 ? 22.281 14.717 4.579 1.00 71.38 79 THR A CA 1
ATOM 614 C C . THR A 1 79 ? 21.575 13.386 4.806 1.00 71.38 79 THR A C 1
ATOM 616 O O . THR A 1 79 ? 21.821 12.419 4.098 1.00 71.38 79 THR A O 1
ATOM 619 N N . HIS A 1 80 ? 20.703 13.305 5.806 1.00 67.94 80 HIS A N 1
ATOM 620 C CA . HIS A 1 80 ? 19.929 12.094 6.057 1.00 67.94 80 HIS A CA 1
ATOM 621 C C . HIS A 1 80 ? 18.490 12.300 5.598 1.00 67.94 80 HIS A C 1
ATOM 623 O O . HIS A 1 80 ? 17.799 13.190 6.088 1.00 67.94 80 HIS A O 1
ATOM 629 N N . HIS A 1 81 ? 18.024 11.433 4.702 1.00 68.19 81 HIS A N 1
ATOM 630 C CA . HIS A 1 81 ? 16.608 11.302 4.376 1.00 68.19 81 HIS A CA 1
ATOM 631 C C . HIS A 1 81 ? 16.083 9.997 4.957 1.00 68.19 81 HIS A C 1
ATOM 633 O O . HIS A 1 81 ? 16.757 8.972 4.899 1.00 68.19 81 HIS A O 1
ATOM 639 N N . THR A 1 82 ? 14.895 10.063 5.554 1.00 73.75 82 THR A N 1
ATOM 640 C CA . THR A 1 82 ? 14.208 8.898 6.113 1.00 73.75 82 THR A CA 1
ATOM 641 C C . THR A 1 82 ? 13.027 8.555 5.217 1.00 73.75 82 THR A C 1
ATOM 643 O O . THR A 1 82 ? 12.116 9.373 5.094 1.00 73.75 82 THR A O 1
ATOM 646 N N . SER A 1 83 ? 13.025 7.364 4.619 1.00 75.94 83 SER A N 1
ATOM 647 C CA . SER A 1 83 ? 11.818 6.782 4.021 1.00 75.94 83 SER A CA 1
ATOM 648 C C . SER A 1 83 ? 11.170 5.806 5.005 1.00 75.94 83 SER A C 1
ATOM 650 O O . SER A 1 83 ? 11.853 5.192 5.828 1.00 75.94 83 SER A O 1
ATOM 652 N N . LYS A 1 84 ? 9.838 5.704 4.952 1.00 80.12 84 LYS A N 1
ATOM 653 C CA . LYS A 1 84 ? 9.069 4.636 5.596 1.00 80.12 84 LYS A CA 1
ATOM 654 C C . LYS A 1 84 ? 8.502 3.770 4.483 1.00 80.12 84 LYS A C 1
ATOM 656 O O . LYS A 1 84 ? 7.718 4.261 3.675 1.00 80.12 84 LYS A O 1
ATOM 661 N N . GLU A 1 85 ? 8.911 2.515 4.438 1.00 83.06 85 GLU A N 1
ATOM 662 C CA . GLU A 1 85 ? 8.482 1.560 3.420 1.00 83.06 85 GLU A CA 1
ATOM 663 C C . GLU A 1 85 ? 7.680 0.433 4.051 1.00 83.06 85 GLU A C 1
ATOM 665 O O . GLU A 1 85 ? 7.883 0.083 5.214 1.00 83.06 85 GLU A O 1
ATOM 670 N N . TRP A 1 86 ? 6.764 -0.129 3.272 1.00 82.19 86 TRP A N 1
ATOM 671 C CA . TRP A 1 86 ? 5.778 -1.089 3.733 1.00 82.19 86 TRP A CA 1
ATOM 672 C C . TRP A 1 86 ? 5.685 -2.255 2.753 1.00 82.19 86 TRP A C 1
ATOM 674 O O . TRP A 1 86 ? 5.452 -2.045 1.562 1.00 82.19 86 TRP A O 1
ATOM 684 N N . ALA A 1 87 ? 5.882 -3.480 3.244 1.00 85.12 87 ALA A N 1
ATOM 685 C CA . ALA A 1 87 ? 5.804 -4.666 2.406 1.00 85.12 87 ALA A CA 1
ATOM 686 C C . ALA A 1 87 ? 4.351 -5.133 2.240 1.00 85.12 87 ALA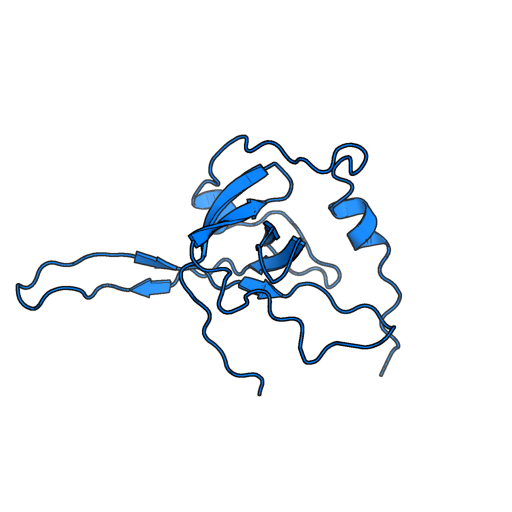 A C 1
ATOM 688 O O . ALA A 1 87 ? 3.615 -5.330 3.212 1.00 85.12 87 ALA A O 1
ATOM 689 N N . ILE A 1 88 ? 3.968 -5.363 0.985 1.00 85.50 88 ILE A N 1
ATOM 690 C CA . ILE A 1 88 ? 2.648 -5.859 0.604 1.00 85.50 88 ILE A CA 1
ATOM 691 C C . ILE A 1 88 ? 2.826 -7.219 -0.061 1.00 85.50 88 ILE A C 1
ATOM 693 O O . ILE A 1 88 ? 3.509 -7.344 -1.076 1.00 85.50 88 ILE A O 1
ATOM 697 N N . LEU A 1 89 ? 2.200 -8.238 0.514 1.00 82.38 89 LEU A N 1
ATOM 698 C CA . LEU A 1 89 ? 2.110 -9.571 -0.067 1.00 82.38 89 LEU A CA 1
ATOM 699 C C . LEU A 1 89 ? 0.790 -9.688 -0.823 1.00 82.38 89 LEU A C 1
ATOM 701 O O . LEU A 1 89 ? -0.220 -9.157 -0.368 1.00 82.38 89 LEU A O 1
ATOM 705 N N . ASN A 1 90 ? 0.769 -10.384 -1.959 1.00 82.00 90 ASN A N 1
ATOM 706 C CA . ASN A 1 90 ? -0.493 -10.638 -2.653 1.00 82.00 90 ASN A CA 1
ATOM 707 C C . ASN A 1 90 ? -1.436 -11.437 -1.735 1.00 82.00 90 ASN A C 1
ATOM 709 O O . ASN A 1 90 ? -1.016 -12.397 -1.086 1.00 82.00 90 ASN A O 1
ATOM 713 N N . TYR A 1 91 ? -2.702 -11.027 -1.671 1.00 74.81 91 TYR A N 1
ATOM 714 C CA . TYR A 1 91 ? -3.748 -11.751 -0.969 1.00 74.81 91 TYR A CA 1
ATOM 715 C C . TYR A 1 91 ? -4.788 -12.269 -1.965 1.00 74.81 91 TYR A C 1
ATOM 717 O O . TYR A 1 91 ? -5.767 -11.594 -2.280 1.00 74.81 91 TYR A O 1
ATOM 725 N N . GLY A 1 92 ? -4.573 -13.494 -2.451 1.00 62.88 92 GLY A N 1
ATOM 726 C CA . GLY A 1 92 ? -5.509 -14.167 -3.347 1.00 62.88 92 GLY A CA 1
ATOM 727 C C . GLY A 1 92 ? -4.914 -15.384 -4.056 1.00 62.88 92 GLY A C 1
ATOM 728 O O . GLY A 1 92 ? -3.990 -15.265 -4.849 1.00 62.88 92 GLY A O 1
ATOM 729 N N . CYS A 1 93 ? -5.494 -16.557 -3.797 1.00 45.78 93 CYS A N 1
ATOM 730 C CA . CYS A 1 93 ? -5.421 -17.762 -4.628 1.00 45.78 93 CYS A CA 1
ATOM 731 C C . CYS A 1 93 ? -6.805 -18.432 -4.546 1.00 45.78 93 CYS A C 1
ATOM 733 O O . CYS A 1 93 ? -7.197 -18.869 -3.463 1.00 45.78 93 CYS A O 1
ATOM 735 N N . ASP A 1 94 ? -7.571 -18.497 -5.644 1.00 43.84 94 ASP A N 1
ATOM 736 C CA . ASP A 1 94 ? -8.727 -19.408 -5.719 1.00 43.84 94 ASP A CA 1
ATOM 737 C C . ASP A 1 94 ? -8.208 -20.829 -5.992 1.00 43.84 94 ASP A C 1
ATOM 739 O O . ASP A 1 94 ? -7.271 -21.042 -6.761 1.00 43.84 94 ASP A O 1
ATOM 743 N N . SER A 1 95 ? -8.878 -21.805 -5.391 1.00 38.94 95 SER A N 1
ATOM 744 C CA . SER A 1 95 ? -8.803 -23.257 -5.573 1.00 38.94 95 SER A CA 1
ATOM 745 C C . SER A 1 95 ? -8.891 -23.782 -7.024 1.00 38.94 95 SER A C 1
ATOM 747 O O . SER A 1 95 ? -8.991 -24.992 -7.226 1.00 38.94 95 SER A O 1
ATOM 749 N N . ARG A 1 96 ? -8.853 -22.914 -8.046 1.00 40.56 96 ARG A N 1
ATOM 750 C CA . ARG A 1 96 ? -9.020 -23.248 -9.472 1.00 40.56 96 ARG A CA 1
ATOM 751 C C . ARG A 1 96 ? -7.851 -22.864 -10.385 1.00 40.56 96 ARG A C 1
ATOM 753 O O . ARG A 1 96 ? -8.068 -22.677 -11.576 1.00 40.56 96 ARG A O 1
ATOM 760 N N . ASN A 1 97 ? -6.625 -22.902 -9.869 1.00 40.66 97 ASN A N 1
ATOM 761 C CA . ASN A 1 97 ? -5.379 -22.776 -10.639 1.00 40.66 97 ASN A CA 1
ATOM 762 C C . ASN A 1 97 ? -5.086 -21.348 -11.125 1.00 40.66 97 ASN A C 1
ATOM 764 O O . ASN A 1 97 ? -5.635 -20.898 -12.123 1.00 40.66 97 ASN A O 1
ATOM 768 N N . VAL A 1 98 ? -4.193 -20.665 -10.410 1.00 39.41 98 VAL A N 1
ATOM 769 C CA . VAL A 1 98 ? -2.884 -20.150 -10.867 1.00 39.41 98 VAL A CA 1
ATOM 770 C C . VAL A 1 98 ? -2.347 -19.383 -9.654 1.00 39.41 98 VAL A C 1
ATOM 772 O O . VAL A 1 98 ? -2.808 -18.288 -9.339 1.00 39.41 98 VAL A O 1
ATOM 775 N N . CYS A 1 99 ? -1.451 -20.019 -8.899 1.00 46.91 99 CYS A N 1
ATOM 776 C CA . CYS A 1 99 ? -0.932 -19.493 -7.630 1.00 46.91 99 CYS A CA 1
ATOM 777 C C . CYS A 1 99 ? 0.535 -19.055 -7.725 1.00 46.91 99 CYS A C 1
ATOM 779 O O . CYS A 1 99 ? 1.072 -18.538 -6.753 1.00 46.91 99 CYS A O 1
ATOM 781 N N . GLU A 1 100 ? 1.193 -19.284 -8.861 1.00 41.91 100 GLU A N 1
ATOM 782 C CA . GLU A 1 100 ? 2.645 -19.103 -8.981 1.00 41.91 100 GLU A CA 1
ATOM 783 C C . GLU A 1 100 ? 3.037 -17.738 -9.579 1.00 41.91 100 GLU A C 1
ATOM 785 O O . GLU A 1 100 ? 4.137 -17.268 -9.306 1.00 41.91 100 GLU A O 1
ATOM 790 N N . ASP A 1 101 ? 2.113 -17.041 -10.262 1.00 49.41 101 ASP A N 1
ATOM 791 C CA . ASP A 1 101 ? 2.423 -15.821 -11.036 1.00 49.41 101 ASP A CA 1
ATOM 792 C C . ASP A 1 101 ? 1.661 -14.549 -10.619 1.00 49.41 101 ASP A C 1
ATOM 794 O O . ASP A 1 101 ? 1.895 -13.477 -11.176 1.00 49.41 101 ASP A O 1
ATOM 798 N N . ASN A 1 102 ? 0.763 -14.604 -9.631 1.00 61.72 102 ASN A N 1
ATOM 799 C CA . ASN A 1 102 ? -0.019 -13.423 -9.245 1.00 61.72 102 ASN A CA 1
ATOM 800 C C . ASN A 1 102 ? 0.782 -12.525 -8.299 1.00 61.72 102 ASN A C 1
ATOM 802 O O . ASN A 1 102 ? 0.563 -12.483 -7.086 1.00 61.72 102 ASN A O 1
ATOM 806 N N . ALA A 1 103 ? 1.731 -11.781 -8.853 1.00 73.56 103 ALA A N 1
ATOM 807 C CA . ALA A 1 103 ? 2.410 -10.725 -8.126 1.00 73.56 103 ALA A CA 1
ATOM 808 C C . ALA A 1 103 ? 1.409 -9.624 -7.735 1.00 73.56 103 ALA A C 1
ATOM 810 O O . ALA A 1 103 ? 0.476 -9.306 -8.468 1.00 73.56 103 ALA A O 1
ATOM 811 N N . PHE A 1 104 ? 1.594 -9.012 -6.562 1.00 79.56 104 PHE A N 1
ATOM 812 C CA . PHE A 1 104 ? 0.849 -7.793 -6.224 1.00 79.56 104 PHE A CA 1
ATOM 813 C C . PHE A 1 104 ? 1.253 -6.622 -7.142 1.00 79.56 104 PHE A C 1
ATOM 815 O O . PHE A 1 104 ? 0.494 -5.671 -7.288 1.00 79.56 104 PHE A O 1
ATOM 822 N N . PHE A 1 105 ? 2.437 -6.691 -7.756 1.00 81.25 105 PHE A N 1
ATOM 823 C CA . PHE A 1 105 ? 3.061 -5.662 -8.585 1.00 81.25 105 PHE A CA 1
ATOM 824 C C . PHE A 1 105 ? 3.532 -6.250 -9.918 1.00 81.25 105 PHE A C 1
ATOM 826 O O . PHE A 1 105 ? 4.158 -7.307 -9.933 1.00 81.25 105 PHE A O 1
ATOM 833 N N . GLU A 1 106 ? 3.349 -5.497 -10.999 1.00 80.56 106 GLU A N 1
ATOM 834 C CA . GLU A 1 106 ? 4.035 -5.688 -12.281 1.00 80.56 106 GLU A CA 1
ATOM 835 C C . GLU A 1 106 ? 4.870 -4.456 -12.664 1.00 80.56 106 GLU A C 1
ATOM 837 O O . GLU A 1 106 ? 4.677 -3.369 -12.127 1.00 80.56 106 GLU A O 1
ATOM 842 N N . SER A 1 107 ? 5.793 -4.591 -13.625 1.00 75.81 107 SER A N 1
ATOM 843 C CA . SER A 1 107 ? 6.779 -3.556 -14.005 1.00 75.81 107 SER A CA 1
ATOM 844 C C . SER A 1 107 ? 6.192 -2.201 -14.433 1.00 75.81 107 SER A C 1
ATOM 846 O O . SER A 1 107 ? 6.917 -1.208 -14.457 1.00 75.81 107 SER A O 1
ATOM 848 N N . SER A 1 108 ? 4.892 -2.138 -14.732 1.00 79.31 108 SER A N 1
ATOM 849 C CA . SER A 1 108 ? 4.162 -0.908 -15.060 1.00 79.31 108 SER A CA 1
ATOM 850 C C . SER A 1 108 ? 3.356 -0.325 -13.888 1.00 79.31 108 SER A C 1
ATOM 852 O O . SER A 1 108 ? 2.660 0.669 -14.084 1.00 79.31 108 SER A O 1
ATOM 854 N N . ASP A 1 109 ? 3.428 -0.905 -12.689 1.00 80.56 109 ASP A N 1
ATOM 855 C CA . ASP A 1 109 ? 2.629 -0.487 -11.531 1.00 80.56 109 ASP A CA 1
ATOM 856 C C . ASP A 1 109 ? 3.346 0.520 -10.609 1.00 80.56 109 ASP A C 1
ATOM 858 O O . ASP A 1 109 ? 2.797 0.934 -9.583 1.00 80.56 109 ASP A O 1
ATOM 862 N N . SER A 1 110 ? 4.567 0.941 -10.940 1.00 82.56 110 SER A N 1
ATOM 863 C CA . SER A 1 110 ? 5.258 1.987 -10.178 1.00 82.56 110 SER A CA 1
ATOM 864 C C . SER A 1 110 ? 4.473 3.298 -10.226 1.00 82.56 110 SER A C 1
ATOM 866 O O . SER A 1 110 ? 4.055 3.752 -11.289 1.00 82.56 110 SER A O 1
ATOM 868 N N . GLY A 1 111 ? 4.293 3.931 -9.069 1.00 85.31 111 GLY A N 1
ATOM 869 C CA . GLY A 1 111 ? 3.542 5.180 -8.942 1.00 85.31 111 GLY A CA 1
ATOM 870 C C . GLY A 1 111 ? 2.032 5.008 -8.751 1.00 85.31 111 GLY A C 1
ATOM 871 O O . GLY A 1 111 ? 1.331 6.008 -8.611 1.00 85.31 111 GLY A O 1
ATOM 872 N N . PHE A 1 112 ? 1.513 3.778 -8.693 1.00 88.56 112 PHE A N 1
ATOM 873 C CA . PHE A 1 112 ? 0.123 3.563 -8.298 1.00 88.56 112 PHE A CA 1
ATOM 874 C C . PHE A 1 112 ? -0.071 3.760 -6.793 1.00 88.56 112 PHE A C 1
ATOM 876 O O . PHE A 1 112 ? 0.784 3.417 -5.971 1.00 88.56 112 PHE A O 1
ATOM 883 N N . ILE A 1 113 ? -1.226 4.324 -6.447 1.00 92.19 113 ILE A N 1
ATOM 884 C CA . ILE A 1 113 ? -1.633 4.568 -5.066 1.00 92.19 113 ILE A CA 1
ATOM 885 C C . ILE A 1 113 ? -2.161 3.267 -4.465 1.00 92.19 113 ILE A C 1
ATOM 887 O O . ILE A 1 113 ? -2.935 2.543 -5.095 1.00 92.19 113 ILE A O 1
ATOM 891 N N . ILE A 1 114 ? -1.745 2.998 -3.233 1.00 91.94 114 ILE A N 1
ATOM 892 C CA . ILE A 1 114 ? -2.240 1.896 -2.417 1.00 91.94 114 ILE A CA 1
ATOM 893 C C . ILE A 1 114 ? -3.309 2.435 -1.472 1.00 91.94 114 ILE A C 1
ATOM 895 O O . ILE A 1 114 ? -3.069 3.424 -0.774 1.00 91.94 114 ILE A O 1
ATOM 899 N N . ILE A 1 115 ? -4.466 1.778 -1.433 1.00 92.12 115 ILE A N 1
ATOM 900 C CA . ILE A 1 115 ? -5.615 2.194 -0.622 1.00 92.12 115 ILE A CA 1
ATOM 901 C C . ILE A 1 115 ? -6.162 1.053 0.226 1.00 92.12 115 ILE A C 1
ATOM 903 O O . ILE A 1 115 ? -6.001 -0.113 -0.128 1.00 92.12 115 ILE A O 1
ATOM 907 N N . ASP A 1 116 ? -6.842 1.373 1.321 1.00 88.88 116 ASP A N 1
ATOM 908 C CA . ASP A 1 116 ? -7.684 0.406 2.023 1.00 88.88 116 ASP A CA 1
ATOM 909 C C . ASP A 1 116 ? -9.083 0.295 1.385 1.00 88.88 116 ASP A C 1
ATOM 911 O O . ASP A 1 116 ? -9.436 1.012 0.443 1.00 88.88 116 ASP A O 1
ATOM 915 N N . ARG A 1 117 ? -9.914 -0.603 1.924 1.00 83.38 117 ARG A N 1
ATOM 916 C CA . ARG A 1 117 ? -11.301 -0.809 1.465 1.00 83.38 117 ARG A CA 1
ATOM 917 C C . ARG A 1 117 ? -12.209 0.425 1.598 1.00 83.38 117 ARG A C 1
ATOM 919 O O . ARG A 1 117 ? -13.263 0.458 0.976 1.00 83.38 117 ARG A O 1
ATOM 926 N N . ASN A 1 118 ? -11.827 1.404 2.418 1.00 86.75 118 ASN A N 1
ATOM 927 C CA . ASN A 1 118 ? -12.589 2.627 2.663 1.00 86.75 118 ASN A CA 1
ATOM 928 C C . ASN A 1 118 ? -12.118 3.781 1.757 1.00 86.75 118 ASN A C 1
ATOM 930 O O . ASN A 1 118 ? -12.560 4.913 1.939 1.00 86.75 118 ASN A O 1
ATOM 934 N N . GLY A 1 119 ? -11.195 3.525 0.821 1.00 88.69 119 GLY A N 1
ATOM 935 C CA . GLY A 1 119 ? -10.636 4.554 -0.054 1.00 88.69 119 GLY A CA 1
ATOM 936 C C . GLY A 1 119 ? -9.599 5.445 0.634 1.00 88.69 119 GLY A C 1
ATOM 937 O O . GLY A 1 119 ? -9.329 6.546 0.154 1.00 88.69 119 GLY A O 1
ATOM 93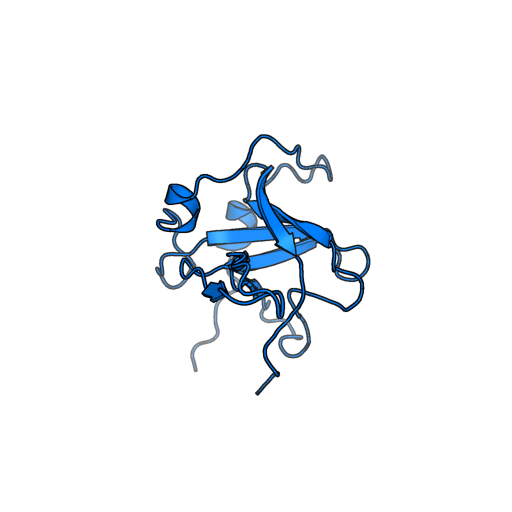8 N N . ARG A 1 120 ? -9.014 5.012 1.758 1.00 92.12 120 ARG A N 1
ATOM 939 C CA . ARG A 1 120 ? -7.950 5.759 2.443 1.00 92.12 120 ARG A CA 1
ATOM 940 C C . ARG A 1 120 ? -6.587 5.394 1.874 1.00 92.12 120 ARG A C 1
ATOM 942 O O . ARG A 1 120 ? -6.257 4.218 1.758 1.00 92.12 120 ARG A O 1
ATOM 949 N N . ILE A 1 121 ? -5.778 6.396 1.562 1.00 93.00 121 ILE A N 1
ATOM 950 C CA . ILE A 1 121 ? -4.456 6.257 0.950 1.00 93.00 121 ILE A CA 1
ATOM 951 C C . ILE A 1 121 ? -3.438 5.794 1.994 1.00 93.00 121 ILE A C 1
ATOM 953 O O . ILE A 1 121 ? -3.206 6.482 2.985 1.00 93.00 121 ILE A O 1
ATOM 957 N N . GLY A 1 122 ? -2.804 4.646 1.763 1.00 90.06 122 GLY A N 1
ATOM 958 C CA . GLY A 1 122 ? -1.750 4.099 2.623 1.00 90.06 122 GLY A CA 1
ATOM 959 C C . GLY A 1 122 ? -0.333 4.390 2.127 1.00 90.06 122 GLY A C 1
ATOM 960 O O . GLY A 1 122 ? 0.599 4.449 2.926 1.00 90.06 122 GLY A O 1
ATOM 961 N N . GLY A 1 123 ? -0.150 4.591 0.820 1.00 89.44 123 GLY A N 1
ATOM 962 C CA . GLY A 1 123 ? 1.168 4.875 0.261 1.00 89.44 123 GLY A CA 1
ATOM 963 C C . GLY A 1 123 ? 1.225 4.863 -1.261 1.00 89.44 123 GLY A C 1
ATOM 964 O O . GLY A 1 123 ? 0.214 4.712 -1.948 1.00 89.44 123 GLY A O 1
ATOM 965 N N . LEU A 1 124 ? 2.446 5.020 -1.766 1.00 91.00 124 LEU A N 1
ATOM 966 C CA . LEU A 1 124 ? 2.783 4.973 -3.183 1.00 91.00 124 LEU A CA 1
ATOM 967 C C . LEU A 1 124 ? 3.638 3.737 -3.454 1.00 91.00 124 LEU A C 1
ATOM 969 O O . LEU A 1 124 ? 4.601 3.482 -2.731 1.00 91.00 124 LEU A O 1
ATOM 973 N N . LEU A 1 125 ? 3.317 2.993 -4.507 1.00 88.69 125 LEU A N 1
ATOM 974 C CA . LEU A 1 125 ? 4.102 1.832 -4.901 1.00 88.69 125 LEU A CA 1
ATOM 975 C C . LEU A 1 125 ? 5.410 2.271 -5.573 1.00 88.69 125 LEU A C 1
ATOM 977 O O . LEU A 1 125 ? 5.392 2.865 -6.650 1.00 88.69 125 LEU A O 1
ATOM 981 N N . THR A 1 126 ? 6.545 1.995 -4.930 1.00 83.44 126 THR A N 1
ATOM 982 C CA . THR A 1 126 ? 7.881 2.413 -5.397 1.00 83.44 126 THR A CA 1
ATOM 983 C C . THR A 1 126 ? 8.647 1.303 -6.111 1.00 83.44 126 THR A C 1
ATOM 985 O O . THR A 1 126 ? 9.504 1.585 -6.946 1.00 83.44 126 THR A O 1
ATOM 988 N N . GLY A 1 127 ? 8.327 0.043 -5.822 1.00 78.19 127 GLY A N 1
ATOM 989 C CA . GLY A 1 127 ? 8.932 -1.117 -6.458 1.00 78.19 127 GLY A CA 1
ATOM 990 C C . GLY A 1 127 ? 8.538 -2.415 -5.765 1.00 78.19 127 GLY A C 1
ATOM 991 O O . GLY A 1 127 ? 7.837 -2.411 -4.753 1.00 78.19 127 GLY A O 1
ATOM 992 N N . ALA A 1 128 ? 9.011 -3.528 -6.316 1.00 71.81 128 ALA A N 1
ATOM 993 C CA . ALA A 1 128 ? 8.892 -4.844 -5.709 1.00 71.81 128 ALA A CA 1
ATOM 994 C C . ALA A 1 128 ? 10.268 -5.377 -5.312 1.00 71.81 128 ALA A C 1
ATOM 996 O O . ALA A 1 128 ? 11.263 -5.168 -6.008 1.00 71.81 128 ALA A O 1
ATOM 997 N N . ALA A 1 129 ? 10.304 -6.103 -4.202 1.00 65.75 129 ALA A N 1
ATOM 998 C CA . ALA A 1 129 ? 11.464 -6.847 -3.746 1.00 65.75 129 ALA A CA 1
ATOM 999 C C . ALA A 1 129 ? 11.000 -8.206 -3.210 1.00 65.75 129 ALA A C 1
ATOM 1001 O O . ALA A 1 129 ? 9.958 -8.300 -2.566 1.00 65.75 129 ALA A O 1
ATOM 1002 N N . GLY A 1 130 ? 11.783 -9.250 -3.484 1.00 55.31 130 GLY A N 1
ATOM 1003 C CA . GLY A 1 130 ? 11.446 -10.639 -3.170 1.00 55.31 130 GLY A CA 1
ATOM 1004 C C . GLY A 1 130 ? 11.425 -11.492 -4.436 1.00 55.31 130 GLY A C 1
ATOM 1005 O O . GLY A 1 130 ? 10.713 -11.188 -5.386 1.00 55.31 130 GLY A O 1
ATOM 1006 N N . LYS A 1 131 ? 12.252 -12.540 -4.472 1.00 40.81 131 LYS A N 1
ATOM 1007 C CA . LYS A 1 131 ? 12.156 -13.594 -5.489 1.00 40.81 131 LYS A CA 1
ATOM 1008 C C . LYS A 1 131 ? 11.092 -14.593 -5.048 1.00 40.81 131 LYS A C 1
ATOM 1010 O O . LYS A 1 131 ? 11.051 -14.927 -3.864 1.00 40.81 131 LYS A O 1
ATOM 1015 N N . SER A 1 132 ? 10.315 -15.111 -5.996 1.00 43.47 132 SER A N 1
ATOM 1016 C CA . SER A 1 132 ? 9.665 -16.414 -5.842 1.00 43.47 132 SER A CA 1
ATOM 1017 C C . SER A 1 132 ? 10.757 -17.417 -5.454 1.00 43.47 132 SER A C 1
ATOM 1019 O O . SER A 1 132 ? 11.754 -17.538 -6.173 1.00 43.47 132 SER A O 1
ATOM 1021 N N . ALA A 1 133 ? 10.643 -18.006 -4.264 1.00 33.44 133 ALA A N 1
ATOM 1022 C CA . ALA A 1 133 ? 11.521 -19.088 -3.833 1.00 33.44 133 ALA A CA 1
ATOM 1023 C C . ALA A 1 133 ? 11.174 -20.374 -4.587 1.00 33.44 133 ALA A C 1
ATOM 1025 O O . ALA A 1 133 ? 9.965 -20.584 -4.831 1.00 33.44 133 ALA A O 1
#

Radius of gyration: 16.41 Å; chains: 1; bounding box: 50×47×31 Å

pLDDT: mean 70.19, std 18.03, range [26.03, 93.0]